Protein AF-T0UVB5-F1 (afdb_monomer)

Foldseek 3Di:
DDADPPVDDPVVLVVVLVVVLVVCVVVVDDDDDPNSVVRNVVVNVD

Secondary structure (DSSP, 8-state):
-PPP-TTS-HHHHHHHHHHHHHHHHHHS-----HHHHHHHHHHH--

Radius of gyration: 10.16 Å; Cα contacts (8 Å, |Δi|>4): 20; chains: 1; bounding box: 21×18×25 Å

Nearest PDB structures (foldseek):
  6ywy-assembly1_L  TM=9.652E-01  e=4.995E-02  Neurospora crassa
  4ce4-assembly1_R  TM=9.708E-01  e=3.576E-01  Sus scrofa domesticus

Mean predicted aligned error: 3.57 Å

Solvent-accessible surface area (backbone atoms only — not comparable to full-atom values): 2994 Å² total; per-residue (Å²): 135,93,77,82,65,87,92,48,57,74,67,60,44,54,49,51,48,50,52,56,47,51,49,31,71,74,60,75,58,77,91,72,55,72,75,53,49,64,52,42,51,62,66,71,81,104

pLDDT: mean 89.92, std 7.56, range [57.75, 95.12]

Structure (mmCIF, N/CA/C/O backbone):
data_AF-T0UVB5-F1
#
_entry.id   AF-T0UVB5-F1
#
loop_
_atom_site.group_PDB
_atom_site.id
_atom_site.type_symbol
_atom_site.label_atom_id
_atom_site.label_alt_id
_atom_site.label_comp_id
_atom_site.label_asym_id
_atom_site.label_entity_id
_atom_site.label_seq_id
_atom_site.pdbx_PDB_ins_code
_atom_site.Cartn_x
_atom_site.Cartn_y
_atom_site.Cartn_z
_atom_site.occupancy
_atom_site.B_iso_or_equiv
_atom_site.auth_seq_id
_atom_site.auth_comp_id
_atom_site.auth_asym_id
_atom_site.auth_atom_id
_atom_site.pdbx_PDB_model_num
ATOM 1 N N . MET A 1 1 ? 1.864 11.653 11.110 1.00 57.75 1 MET A N 1
ATOM 2 C CA . MET A 1 1 ? 1.427 11.058 9.825 1.00 57.75 1 MET A CA 1
ATOM 3 C C . MET A 1 1 ? 0.162 10.244 10.059 1.00 57.75 1 MET A C 1
ATOM 5 O O . MET A 1 1 ? 0.234 9.170 10.643 1.00 57.75 1 MET A O 1
ATOM 9 N N . ALA A 1 2 ? -0.997 10.777 9.673 1.00 78.50 2 ALA A N 1
ATOM 10 C CA . ALA A 1 2 ? -2.253 10.034 9.726 1.00 78.50 2 ALA A CA 1
ATOM 11 C C . ALA A 1 2 ? -2.292 9.008 8.578 1.00 78.50 2 ALA A C 1
ATOM 13 O O . ALA A 1 2 ? -2.054 9.365 7.420 1.00 78.50 2 ALA A O 1
ATOM 14 N N . TYR A 1 3 ? -2.568 7.746 8.905 1.00 79.06 3 TYR A N 1
ATOM 15 C CA . TYR A 1 3 ? -2.790 6.674 7.932 1.00 79.06 3 TYR A CA 1
ATOM 16 C C . TYR A 1 3 ? -4.290 6.405 7.795 1.00 79.06 3 TYR A C 1
ATOM 18 O O . TYR A 1 3 ? -5.051 6.535 8.761 1.00 79.06 3 TYR A O 1
ATOM 26 N N . ARG A 1 4 ? -4.742 6.005 6.606 1.00 86.88 4 ARG A N 1
ATOM 27 C CA . ARG A 1 4 ? -6.155 5.655 6.394 1.00 86.88 4 ARG A CA 1
ATOM 28 C C . ARG A 1 4 ? -6.424 4.239 6.904 1.00 86.88 4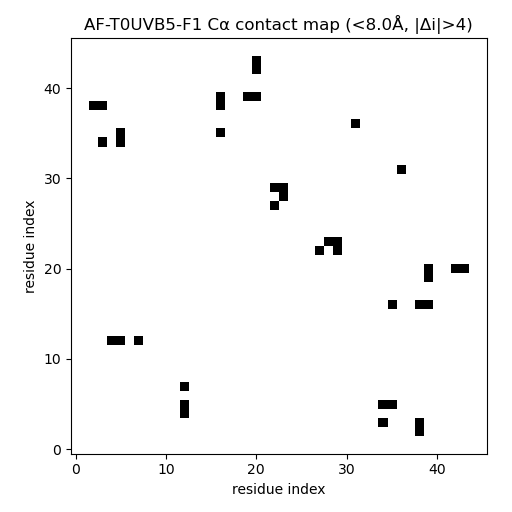 ARG A C 1
ATOM 30 O O . ARG A 1 4 ? -5.635 3.321 6.689 1.00 86.88 4 ARG A O 1
ATOM 37 N N . LYS A 1 5 ? -7.565 4.026 7.573 1.00 85.81 5 LYS A N 1
ATOM 38 C CA . LYS A 1 5 ? -7.917 2.693 8.101 1.00 85.81 5 LYS A CA 1
ATOM 39 C C . LYS A 1 5 ? -8.281 1.685 7.004 1.00 85.81 5 LYS A C 1
ATOM 41 O O . LYS A 1 5 ? -8.068 0.495 7.208 1.00 85.81 5 LYS A O 1
ATOM 46 N N . LEU A 1 6 ? -8.782 2.151 5.852 1.00 87.31 6 LEU A N 1
ATOM 47 C CA . LEU A 1 6 ? -9.131 1.337 4.669 1.00 87.31 6 LEU A CA 1
ATOM 48 C C . LEU A 1 6 ? -10.047 0.129 4.973 1.00 87.31 6 LEU A C 1
ATOM 50 O O . LEU A 1 6 ? -10.049 -0.841 4.215 1.00 87.31 6 LEU A O 1
ATOM 54 N N . GLY A 1 7 ? -10.783 0.181 6.091 1.00 90.25 7 GLY A N 1
ATOM 55 C CA . GLY A 1 7 ? -11.669 -0.889 6.556 1.00 90.25 7 GLY A CA 1
ATOM 56 C C . GLY A 1 7 ? -10.976 -2.211 6.908 1.00 90.25 7 GLY A C 1
ATOM 57 O O . GLY A 1 7 ? -11.644 -3.235 6.925 1.00 90.25 7 GLY A O 1
ATOM 58 N N . ARG A 1 8 ? -9.656 -2.227 7.147 1.00 90.88 8 ARG A N 1
ATOM 59 C CA . ARG A 1 8 ? -8.884 -3.460 7.394 1.00 90.88 8 ARG A CA 1
ATOM 60 C C . ARG A 1 8 ? -8.149 -3.435 8.728 1.00 90.88 8 ARG A C 1
ATOM 62 O O . ARG A 1 8 ? -7.752 -2.369 9.211 1.00 90.88 8 ARG A O 1
ATOM 69 N N . THR A 1 9 ? -7.917 -4.624 9.288 1.00 94.62 9 THR A N 1
ATOM 70 C CA . THR A 1 9 ? -7.033 -4.790 10.449 1.00 94.62 9 THR A CA 1
ATOM 71 C C . THR A 1 9 ? -5.601 -4.388 10.088 1.00 94.62 9 THR A C 1
ATOM 73 O O . THR A 1 9 ? -5.224 -4.301 8.915 1.00 94.62 9 THR A O 1
ATOM 76 N N . SER A 1 10 ? -4.782 -4.095 11.098 1.00 91.44 10 SER A N 1
ATOM 77 C CA . SER A 1 10 ? -3.406 -3.623 10.901 1.00 91.44 10 SER A CA 1
ATOM 78 C C . SER A 1 10 ? -2.554 -4.597 10.079 1.00 91.44 10 SER A C 1
ATOM 80 O O . SER A 1 10 ? -1.820 -4.152 9.195 1.00 91.44 10 SER A O 1
ATOM 82 N N . SER A 1 11 ? -2.688 -5.905 10.323 1.00 94.50 11 SER A N 1
ATOM 83 C CA . SER A 1 11 ? -1.975 -6.960 9.594 1.00 94.50 11 SER A CA 1
ATOM 84 C C . SER A 1 11 ? -2.39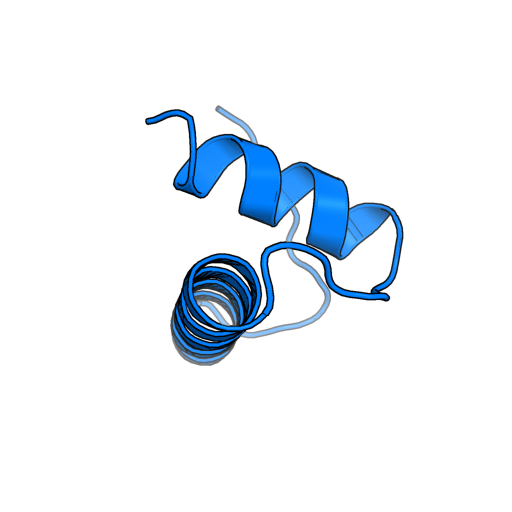0 -7.016 8.124 1.00 94.50 11 SER A C 1
ATOM 86 O O . SER A 1 11 ? -1.541 -6.895 7.242 1.00 94.50 11 SER A O 1
ATOM 88 N N . GLN A 1 12 ? -3.695 -7.095 7.854 1.00 94.94 12 GLN A N 1
ATOM 89 C CA . GLN A 1 12 ? -4.245 -7.147 6.496 1.00 94.94 12 GLN A CA 1
ATOM 90 C C . GLN A 1 12 ? -3.904 -5.895 5.689 1.00 94.94 12 GLN A C 1
ATOM 92 O O . GLN A 1 12 ? -3.570 -5.982 4.511 1.00 94.94 12 GLN A O 1
ATOM 97 N N . ARG A 1 13 ? -3.961 -4.713 6.315 1.00 93.62 13 ARG A N 1
ATOM 98 C CA . ARG A 1 13 ? -3.596 -3.461 5.647 1.00 93.62 13 ARG A CA 1
ATOM 99 C C . ARG A 1 13 ? -2.117 -3.444 5.273 1.00 93.62 13 ARG A C 1
ATOM 101 O O . ARG A 1 13 ? -1.787 -3.001 4.180 1.00 93.62 13 ARG A O 1
ATOM 108 N N . LYS A 1 14 ? -1.237 -3.908 6.165 1.00 92.44 14 LYS A N 1
ATOM 109 C CA . LYS A 1 14 ? 0.207 -3.959 5.903 1.00 92.44 14 LYS A CA 1
ATOM 110 C C . LYS A 1 14 ? 0.539 -4.917 4.758 1.00 92.44 14 LYS A C 1
ATOM 112 O O . LYS A 1 14 ? 1.366 -4.559 3.931 1.00 92.44 14 LYS A O 1
ATOM 117 N N . ALA A 1 15 ? -0.104 -6.085 4.710 1.00 95.06 1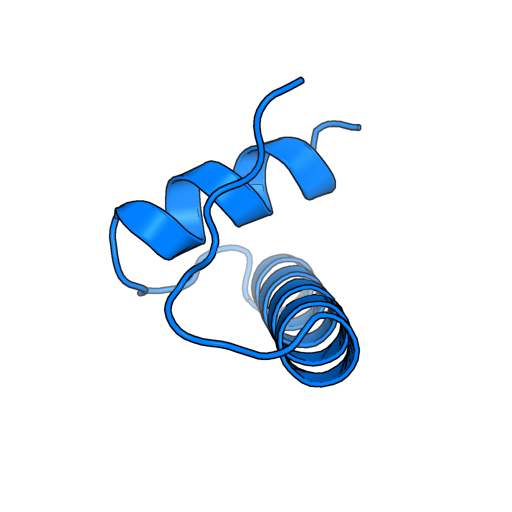5 ALA A N 1
ATOM 118 C CA . ALA A 1 15 ? 0.039 -7.029 3.602 1.00 95.06 15 ALA A CA 1
ATOM 119 C C . ALA A 1 15 ? -0.424 -6.396 2.280 1.00 95.06 15 ALA A C 1
ATOM 121 O O . ALA A 1 15 ? 0.384 -6.210 1.383 1.00 95.06 15 ALA A O 1
ATOM 122 N N . MET A 1 16 ? -1.659 -5.887 2.236 1.00 94.31 16 MET A N 1
ATOM 123 C CA . MET A 1 16 ? -2.218 -5.252 1.037 1.00 94.31 16 MET A CA 1
ATOM 124 C C . MET A 1 16 ? -1.366 -4.087 0.509 1.00 94.31 16 MET A C 1
ATOM 126 O O . MET A 1 16 ? -1.220 -3.934 -0.697 1.00 94.31 16 MET A O 1
ATOM 130 N N . LEU A 1 17 ? -0.831 -3.230 1.387 1.00 93.62 17 LEU A N 1
ATOM 131 C CA . LEU A 1 17 ? 0.030 -2.126 0.948 1.00 93.62 17 LEU A CA 1
ATOM 132 C C . LEU A 1 17 ? 1.361 -2.626 0.376 1.00 93.62 17 LEU A C 1
ATOM 134 O O . LEU A 1 17 ? 1.853 -2.020 -0.565 1.00 93.62 17 LEU A O 1
ATOM 138 N N . ARG A 1 18 ? 1.927 -3.717 0.912 1.00 93.88 18 ARG A N 1
ATOM 139 C CA . ARG A 1 18 ? 3.134 -4.339 0.351 1.00 93.88 18 ARG A CA 1
ATOM 140 C C . ARG A 1 18 ? 2.860 -4.917 -1.027 1.00 93.88 18 ARG A C 1
ATOM 142 O O . ARG A 1 18 ? 3.601 -4.593 -1.943 1.00 93.88 18 ARG A O 1
ATOM 149 N N . ASP A 1 19 ? 1.780 -5.678 -1.161 1.00 95.00 19 ASP A N 1
ATOM 150 C CA . ASP A 1 19 ? 1.405 -6.311 -2.425 1.00 95.00 19 ASP A CA 1
ATOM 151 C C . ASP A 1 19 ? 1.200 -5.248 -3.512 1.00 95.00 19 ASP A C 1
ATOM 153 O O . ASP A 1 19 ? 1.832 -5.296 -4.560 1.00 95.00 19 ASP A O 1
ATOM 157 N N . LEU A 1 20 ? 0.432 -4.193 -3.212 1.00 94.62 20 LEU A N 1
ATOM 158 C CA . LEU A 1 20 ? 0.186 -3.106 -4.164 1.00 94.62 20 LEU A CA 1
ATOM 159 C C . LEU A 1 20 ? 1.444 -2.287 -4.491 1.00 94.62 20 LEU A C 1
ATOM 161 O O . LEU A 1 20 ? 1.559 -1.758 -5.594 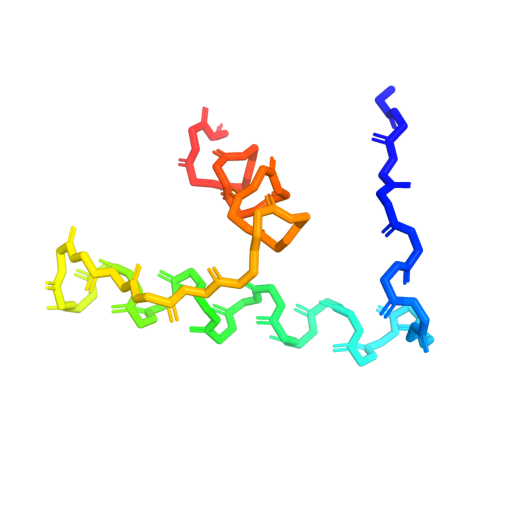1.00 94.62 20 LEU A O 1
ATOM 165 N N . THR A 1 21 ? 2.382 -2.152 -3.552 1.00 93.56 21 THR A N 1
ATOM 166 C CA . THR A 1 21 ? 3.690 -1.550 -3.835 1.00 93.56 21 THR A CA 1
ATOM 167 C C . THR A 1 21 ? 4.511 -2.439 -4.766 1.00 93.56 21 THR A C 1
ATOM 169 O O . THR A 1 21 ? 5.091 -1.925 -5.717 1.00 93.56 21 THR A O 1
ATOM 172 N N . THR A 1 22 ? 4.546 -3.751 -4.538 1.00 94.56 22 THR A N 1
ATOM 173 C CA . THR A 1 22 ? 5.238 -4.699 -5.418 1.00 94.56 22 THR A CA 1
ATOM 174 C C . THR A 1 22 ? 4.637 -4.691 -6.822 1.00 94.56 22 THR A C 1
ATOM 176 O O . THR A 1 22 ? 5.380 -4.558 -7.790 1.00 94.56 22 THR A O 1
ATOM 179 N N . ASP A 1 23 ? 3.310 -4.729 -6.940 1.00 94.88 23 ASP A 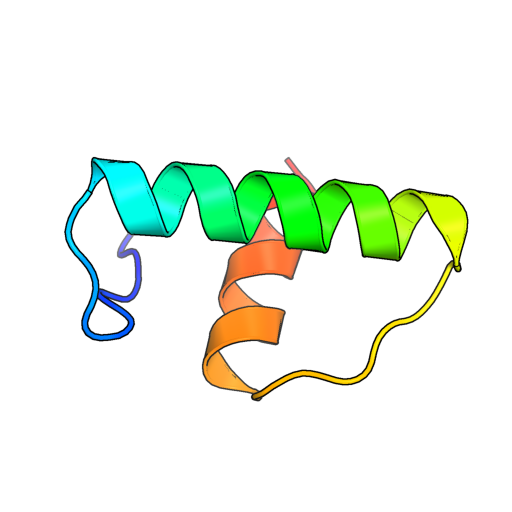N 1
ATOM 180 C CA . ASP A 1 23 ? 2.618 -4.674 -8.230 1.00 94.88 23 ASP A CA 1
ATOM 181 C C . ASP A 1 23 ? 2.924 -3.379 -8.991 1.00 94.88 23 ASP A C 1
ATOM 183 O O . ASP A 1 23 ? 3.104 -3.407 -10.208 1.00 94.88 23 ASP A O 1
ATOM 187 N N . LEU A 1 24 ? 3.015 -2.247 -8.284 1.00 94.12 24 LEU A N 1
ATOM 188 C CA . LEU A 1 24 ? 3.377 -0.960 -8.877 1.00 94.12 24 LEU A CA 1
ATOM 189 C C . LEU A 1 24 ? 4.830 -0.929 -9.365 1.00 94.12 24 LEU A C 1
ATOM 191 O O . LEU A 1 24 ? 5.096 -0.350 -10.411 1.00 94.12 24 LEU A O 1
ATOM 195 N N . LEU A 1 25 ? 5.760 -1.553 -8.639 1.00 91.56 25 LEU A N 1
ATOM 196 C CA . LEU A 1 25 ? 7.162 -1.639 -9.058 1.00 91.56 25 LEU A CA 1
ATOM 197 C C . LEU A 1 25 ? 7.353 -2.553 -10.274 1.00 91.56 25 LEU A C 1
ATOM 199 O O . LEU A 1 25 ? 8.234 -2.297 -11.085 1.00 91.56 25 LEU A O 1
ATOM 203 N N . ILE A 1 26 ? 6.543 -3.607 -10.401 1.00 94.88 26 ILE A N 1
ATOM 204 C CA . ILE A 1 26 ? 6.626 -4.560 -11.517 1.00 94.88 26 ILE A CA 1
ATOM 205 C C . ILE A 1 26 ? 5.978 -3.996 -12.784 1.00 94.88 26 ILE A C 1
ATOM 207 O O . ILE A 1 26 ? 6.538 -4.123 -13.867 1.00 94.88 26 ILE A O 1
ATOM 211 N N . ASN A 1 27 ? 4.788 -3.406 -12.657 1.00 94.12 27 ASN A N 1
ATOM 212 C CA . ASN A 1 27 ? 3.972 -3.001 -13.805 1.00 94.12 27 ASN A CA 1
ATOM 213 C C . ASN A 1 27 ? 4.109 -1.512 -14.162 1.00 94.12 27 ASN A C 1
ATOM 215 O O . ASN A 1 27 ? 3.420 -1.047 -15.068 1.00 94.12 27 ASN A O 1
ATOM 219 N N . GLU A 1 28 ? 4.919 -0.752 -13.414 1.00 90.81 28 GLU A N 1
ATOM 220 C CA . GLU A 1 28 ? 5.130 0.710 -13.499 1.00 90.81 28 GLU A CA 1
ATOM 221 C C . GLU A 1 28 ? 3.873 1.579 -13.271 1.00 90.81 28 GLU A C 1
ATOM 223 O O . GLU A 1 28 ? 3.965 2.763 -12.942 1.00 90.81 28 GLU A O 1
ATOM 228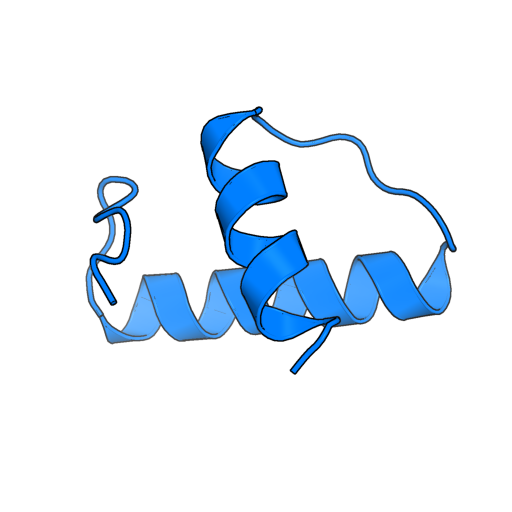 N N . SER A 1 29 ? 2.675 1.004 -13.386 1.00 92.56 29 SER A N 1
ATOM 229 C CA . SER A 1 29 ? 1.385 1.636 -13.139 1.00 92.56 29 SER A CA 1
ATOM 230 C C . SER A 1 29 ? 0.347 0.596 -12.708 1.00 92.56 29 SER A C 1
ATOM 232 O O . SER A 1 29 ? 0.363 -0.546 -13.161 1.00 92.56 29 SER A O 1
ATOM 234 N N . ILE A 1 30 ? -0.577 0.986 -11.822 1.00 94.56 30 ILE A N 1
ATOM 235 C CA . ILE A 1 30 ? -1.689 0.131 -11.380 1.00 94.56 30 ILE A CA 1
ATOM 236 C C . ILE A 1 30 ? -2.983 0.936 -11.251 1.00 94.56 30 ILE A C 1
ATOM 238 O O . ILE A 1 30 ? -2.970 2.115 -10.889 1.00 94.56 30 ILE A O 1
ATOM 242 N N . VAL A 1 31 ? -4.123 0.281 -11.475 1.00 95.12 31 VAL A N 1
ATOM 243 C CA . VAL A 1 31 ? -5.453 0.861 -11.241 1.00 95.12 31 VAL A CA 1
ATOM 244 C C . VAL A 1 31 ? -5.957 0.419 -9.869 1.00 95.12 31 VAL A C 1
ATOM 246 O O . VAL A 1 31 ? -6.089 -0.767 -9.582 1.00 95.12 31 VAL A O 1
ATOM 249 N N . THR A 1 32 ? -6.251 1.377 -8.992 1.00 93.75 32 THR A N 1
ATOM 250 C CA . THR A 1 32 ? -6.771 1.107 -7.645 1.00 93.75 32 THR A CA 1
ATOM 251 C C . THR A 1 32 ? -7.671 2.247 -7.174 1.00 93.75 32 THR A C 1
ATOM 253 O O . THR A 1 32 ? -7.828 3.256 -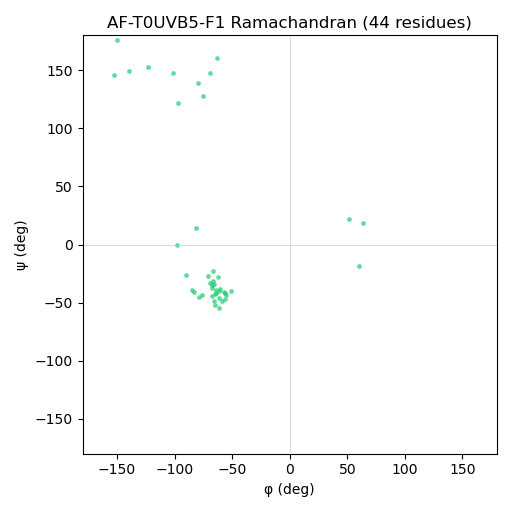7.859 1.00 93.75 32 THR A O 1
ATOM 256 N N . THR A 1 33 ? -8.287 2.111 -5.999 1.00 94.19 33 THR A N 1
ATOM 257 C CA . THR A 1 33 ? -9.122 3.190 -5.455 1.00 94.19 33 THR A CA 1
ATOM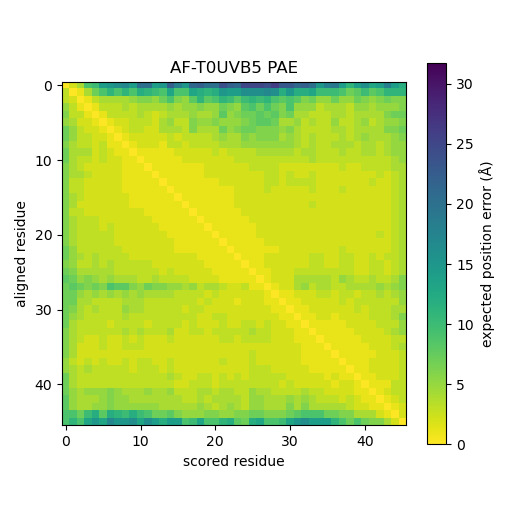 258 C C . THR A 1 33 ? -8.265 4.380 -5.036 1.00 94.19 33 THR A C 1
ATOM 260 O O . THR A 1 33 ? -7.161 4.211 -4.516 1.00 94.19 33 THR A O 1
ATOM 263 N N . GLU A 1 34 ? -8.802 5.594 -5.167 1.00 92.88 34 GLU A N 1
ATOM 264 C CA . GLU A 1 34 ? -8.092 6.832 -4.815 1.00 92.88 34 GLU A CA 1
ATOM 265 C C . GLU A 1 34 ? -7.500 6.783 -3.394 1.00 92.88 34 GLU A C 1
ATOM 267 O O . GLU A 1 34 ? -6.364 7.192 -3.146 1.00 92.88 34 GLU A O 1
ATOM 272 N N . ALA A 1 35 ? -8.253 6.217 -2.444 1.00 92.69 35 ALA A N 1
ATOM 273 C CA . ALA A 1 35 ? -7.801 6.077 -1.068 1.00 92.69 35 ALA A CA 1
ATOM 274 C C . ALA A 1 35 ? -6.612 5.122 -0.902 1.00 92.69 35 ALA A C 1
ATOM 276 O O . ALA A 1 35 ? -5.783 5.374 -0.032 1.00 92.69 35 ALA A O 1
ATOM 277 N N . ARG A 1 36 ? -6.521 4.052 -1.701 1.00 91.38 36 ARG A N 1
ATOM 278 C CA . ARG A 1 36 ? -5.374 3.132 -1.692 1.00 91.38 36 ARG A CA 1
ATOM 279 C C . ARG A 1 36 ? -4.182 3.754 -2.408 1.00 91.38 36 ARG A C 1
ATOM 281 O O . ARG A 1 36 ? -3.091 3.726 -1.854 1.00 91.38 36 ARG A O 1
ATOM 288 N N . ALA A 1 37 ? -4.402 4.399 -3.553 1.00 93.00 37 ALA A N 1
ATOM 289 C CA . ALA A 1 37 ? -3.355 5.088 -4.307 1.00 93.00 37 ALA A CA 1
ATOM 290 C C . ALA A 1 37 ? -2.637 6.148 -3.453 1.00 93.00 37 ALA A C 1
ATOM 292 O O . ALA A 1 37 ? -1.411 6.160 -3.376 1.00 93.00 37 ALA A O 1
ATOM 293 N N . LYS A 1 38 ? -3.393 6.982 -2.722 1.00 91.44 38 LYS A N 1
ATOM 294 C CA . LYS A 1 38 ? -2.828 7.992 -1.807 1.00 91.44 38 LYS A CA 1
ATOM 295 C C . LYS A 1 38 ? -2.009 7.395 -0.658 1.00 91.44 38 LYS A C 1
ATOM 297 O O . LYS A 1 38 ? -1.126 8.074 -0.143 1.00 91.44 38 LYS A O 1
ATOM 302 N N . GLU A 1 39 ? -2.303 6.169 -0.229 1.00 91.62 39 GLU A N 1
ATOM 303 C CA . GLU A 1 39 ? -1.537 5.498 0.828 1.00 91.62 39 GLU A CA 1
ATOM 304 C C . GLU A 1 39 ? -0.296 4.788 0.275 1.00 91.62 39 GLU A C 1
ATOM 306 O O . GLU A 1 39 ? 0.758 4.889 0.894 1.00 91.62 39 GLU A O 1
ATOM 311 N N . ILE A 1 40 ? -0.387 4.153 -0.899 1.00 92.12 40 ILE A N 1
ATOM 312 C CA . ILE A 1 40 ? 0.755 3.516 -1.581 1.00 92.12 40 ILE A CA 1
ATOM 313 C C . ILE A 1 40 ? 1.798 4.558 -1.990 1.00 92.12 40 ILE A C 1
ATOM 315 O O . ILE A 1 40 ? 2.995 4.337 -1.841 1.00 92.12 40 ILE A O 1
ATOM 319 N N . ARG A 1 41 ? 1.367 5.738 -2.450 1.00 89.19 41 ARG A N 1
ATOM 320 C CA . ARG A 1 41 ? 2.287 6.821 -2.822 1.00 89.19 41 ARG A CA 1
ATOM 321 C C . ARG A 1 41 ? 3.230 7.197 -1.676 1.00 89.19 41 ARG A C 1
ATOM 323 O O . ARG A 1 41 ? 4.433 7.303 -1.868 1.00 89.19 41 ARG A O 1
ATOM 330 N N . LYS A 1 42 ? 2.686 7.290 -0.457 1.00 86.50 42 LYS A N 1
ATOM 331 C CA . LYS A 1 42 ? 3.462 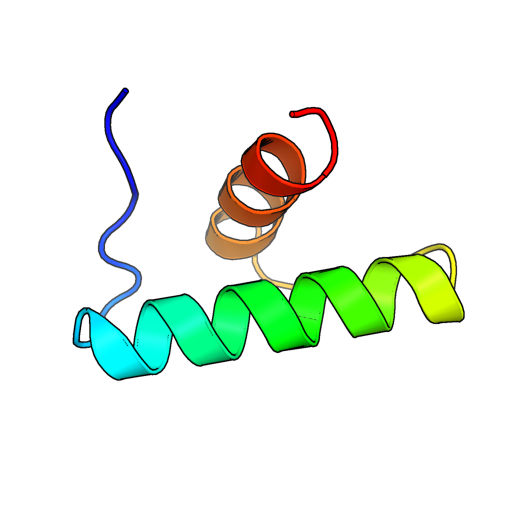7.579 0.760 1.00 86.50 42 LYS A CA 1
ATOM 332 C C . LYS A 1 42 ? 4.429 6.459 1.146 1.00 86.50 42 LYS A C 1
ATOM 334 O O . LYS A 1 42 ? 5.327 6.716 1.940 1.00 86.50 42 LYS A O 1
ATOM 339 N N . THR A 1 43 ? 4.191 5.219 0.712 1.00 84.56 43 THR A N 1
ATOM 340 C CA . THR A 1 43 ? 5.082 4.086 1.002 1.00 84.56 43 THR A CA 1
ATOM 341 C C . THR A 1 43 ? 6.165 3.905 -0.051 1.00 84.56 43 THR A C 1
ATOM 343 O O . THR A 1 43 ? 7.208 3.368 0.294 1.00 84.56 43 THR A O 1
ATOM 346 N N . VAL A 1 44 ? 5.933 4.345 -1.290 1.00 84.94 44 VAL A N 1
ATOM 347 C CA . VAL A 1 44 ? 6.906 4.274 -2.394 1.00 84.94 44 VAL A CA 1
ATOM 348 C C . VAL A 1 44 ? 7.893 5.441 -2.366 1.00 84.94 44 VAL A C 1
ATOM 350 O O . VAL A 1 44 ? 9.076 5.235 -2.586 1.00 84.94 44 VAL A O 1
ATOM 353 N N . GLU A 1 45 ? 7.428 6.657 -2.070 1.00 78.81 45 GLU A N 1
ATOM 354 C CA . GLU A 1 45 ? 8.263 7.874 -2.033 1.00 78.81 45 GLU A CA 1
ATOM 355 C C . GLU A 1 45 ? 9.049 8.032 -0.712 1.00 78.81 45 GLU A C 1
ATOM 357 O O . GLU A 1 45 ? 9.520 9.122 -0.392 1.00 78.81 45 GLU A O 1
ATOM 362 N N . LYS A 1 46 ? 9.132 6.970 0.095 1.00 64.19 46 LYS A N 1
ATOM 363 C CA . LYS A 1 46 ? 9.733 6.982 1.430 1.00 64.19 46 LYS A CA 1
ATOM 364 C C . LYS A 1 46 ? 11.125 6.375 1.416 1.00 64.19 46 LYS A C 1
ATOM 366 O O . LYS A 1 46 ? 11.985 6.947 2.118 1.00 64.19 46 LYS A O 1
#

Sequence (46 aa):
MAYRKLGRTSSQRKAMLRDLTTDLLINESIVTTEARAKEIRKTVEK